Protein AF-A0A6L5QEN6-F1 (afdb_monomer)

Organism: NCBI:txid2666081

Structure (mmCIF, N/CA/C/O backbone):
data_AF-A0A6L5QEN6-F1
#
_entry.id   AF-A0A6L5QEN6-F1
#
loop_
_atom_site.group_PDB
_atom_site.id
_atom_site.type_symbol
_atom_site.label_atom_id
_atom_site.label_alt_id
_atom_site.label_comp_id
_atom_site.label_asym_id
_atom_site.label_entity_id
_atom_site.label_seq_id
_atom_site.pdbx_PDB_ins_code
_atom_site.Cartn_x
_atom_site.Cartn_y
_atom_site.Cartn_z
_atom_site.occupancy
_atom_site.B_iso_or_equiv
_atom_site.auth_seq_id
_atom_site.auth_comp_id
_atom_site.auth_asym_id
_atom_site.auth_atom_id
_atom_site.pdbx_PDB_model_num
ATOM 1 N N . MET A 1 1 ? -12.188 -7.616 9.588 1.00 66.00 1 MET A N 1
ATOM 2 C CA . MET A 1 1 ? -11.902 -6.686 8.473 1.00 66.00 1 MET A CA 1
ATO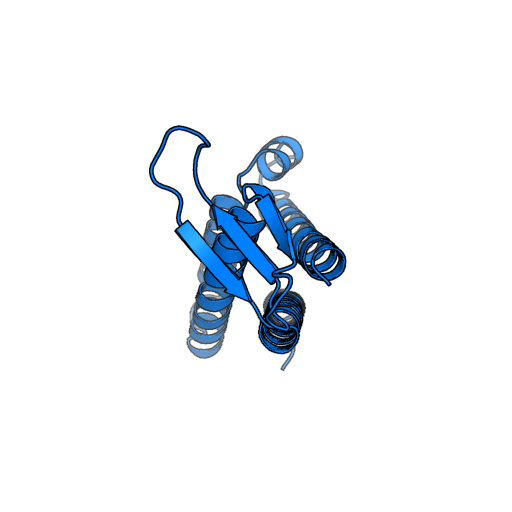M 3 C C . MET A 1 1 ? -10.461 -6.171 8.485 1.00 66.00 1 MET A C 1
ATOM 5 O O . MET A 1 1 ? -9.784 -6.447 7.502 1.00 66.00 1 MET A O 1
ATOM 9 N N . PRO A 1 2 ? -9.912 -5.587 9.574 1.00 73.69 2 PRO A N 1
ATOM 10 C CA . PRO A 1 2 ? -8.516 -5.113 9.586 1.00 73.69 2 PRO A CA 1
ATOM 11 C C . PRO A 1 2 ? -7.479 -6.214 9.318 1.00 73.69 2 PRO A C 1
ATOM 13 O O . PRO A 1 2 ? -6.518 -6.005 8.591 1.00 73.69 2 PRO A O 1
ATOM 16 N N . GLY A 1 3 ? -7.706 -7.428 9.834 1.00 85.62 3 GLY A N 1
ATOM 17 C CA . GLY A 1 3 ? -6.815 -8.565 9.570 1.00 85.62 3 GLY A CA 1
ATOM 18 C C . GLY A 1 3 ? -6.681 -8.907 8.081 1.00 85.62 3 GLY A C 1
ATOM 19 O O . GLY A 1 3 ? -5.578 -9.180 7.621 1.00 85.62 3 GLY A O 1
ATOM 20 N N . LYS A 1 4 ? -7.774 -8.820 7.305 1.00 91.00 4 LYS A N 1
ATOM 21 C CA . LYS A 1 4 ? -7.737 -9.055 5.852 1.00 91.00 4 LYS A CA 1
ATOM 22 C C . LYS A 1 4 ? -6.890 -7.990 5.157 1.00 91.00 4 LYS A C 1
ATOM 24 O O . LYS A 1 4 ? -6.053 -8.343 4.336 1.00 91.00 4 LYS A O 1
ATOM 29 N N . PHE A 1 5 ? -7.049 -6.723 5.543 1.00 92.12 5 PHE A N 1
ATOM 30 C CA . PHE A 1 5 ? -6.219 -5.630 5.037 1.00 92.12 5 PHE A CA 1
ATOM 31 C C . PHE A 1 5 ? -4.720 -5.899 5.259 1.00 92.12 5 PHE A C 1
ATOM 33 O O . PHE A 1 5 ? -3.946 -5.848 4.308 1.00 92.12 5 PHE A O 1
ATOM 40 N N . PHE A 1 6 ? -4.313 -6.271 6.480 1.00 92.81 6 PHE A N 1
ATOM 41 C CA . PHE A 1 6 ? -2.903 -6.554 6.776 1.00 92.81 6 PHE A CA 1
ATOM 42 C C . PHE A 1 6 ? -2.354 -7.761 6.012 1.00 92.81 6 PHE A C 1
ATOM 44 O O . PHE A 1 6 ? -1.224 -7.703 5.540 1.00 92.81 6 PHE A O 1
ATOM 51 N N . VAL A 1 7 ? -3.141 -8.828 5.844 1.00 95.25 7 VAL A N 1
ATOM 52 C CA . VAL A 1 7 ? -2.716 -10.004 5.066 1.00 95.25 7 VAL A CA 1
ATOM 53 C C . VAL A 1 7 ? -2.466 -9.637 3.602 1.00 95.25 7 VAL A C 1
ATOM 55 O O . VAL A 1 7 ? -1.429 -10.007 3.053 1.00 95.25 7 VAL A O 1
ATOM 58 N N . VAL A 1 8 ? -3.375 -8.882 2.975 1.00 96.00 8 VAL A N 1
ATOM 59 C CA . VAL A 1 8 ? -3.195 -8.446 1.579 1.00 96.00 8 VAL A CA 1
ATOM 60 C C . VAL A 1 8 ? -2.013 -7.479 1.467 1.00 96.00 8 VAL A C 1
ATOM 62 O O . VAL A 1 8 ? -1.191 -7.627 0.567 1.00 96.00 8 VAL A O 1
ATOM 65 N N . PHE A 1 9 ? -1.858 -6.553 2.417 1.00 95.81 9 PHE A N 1
ATOM 66 C CA . PHE A 1 9 ? -0.700 -5.660 2.467 1.00 95.81 9 PHE A CA 1
ATOM 67 C C . PHE A 1 9 ? 0.627 -6.431 2.540 1.00 95.81 9 PHE A C 1
ATOM 69 O O . PHE A 1 9 ? 1.559 -6.140 1.793 1.00 95.81 9 PHE A O 1
ATOM 76 N N . SER A 1 10 ? 0.717 -7.449 3.401 1.00 94.94 10 SER A N 1
ATOM 77 C CA . SER A 1 10 ? 1.909 -8.297 3.499 1.00 94.94 10 SER A CA 1
ATOM 78 C C . SER A 1 10 ? 2.196 -9.056 2.203 1.00 94.94 10 SER A C 1
ATOM 80 O O . SER A 1 10 ? 3.362 -9.243 1.862 1.00 94.94 10 SER A O 1
ATOM 82 N N . ALA A 1 11 ? 1.165 -9.453 1.450 1.00 95.62 11 ALA A N 1
ATOM 83 C CA . ALA A 1 11 ? 1.352 -10.060 0.134 1.00 95.62 11 ALA A CA 1
ATOM 84 C C . ALA A 1 11 ? 1.964 -9.072 -0.875 1.00 95.62 11 ALA A C 1
ATOM 86 O O . ALA A 1 11 ? 2.864 -9.456 -1.623 1.00 95.62 11 ALA A O 1
ATOM 87 N N . ILE A 1 12 ? 1.540 -7.802 -0.860 1.00 96.19 12 ILE A N 1
ATOM 88 C CA . ILE A 1 12 ? 2.147 -6.737 -1.678 1.00 96.19 12 ILE A CA 1
ATOM 89 C C . ILE A 1 12 ? 3.621 -6.569 -1.308 1.00 96.19 12 ILE A C 1
ATOM 91 O O . ILE A 1 12 ? 4.484 -6.601 -2.181 1.00 96.19 12 ILE A O 1
ATOM 95 N N . GLU A 1 13 ? 3.920 -6.427 -0.014 1.00 95.25 13 GLU A N 1
ATOM 96 C CA . GLU A 1 13 ? 5.295 -6.247 0.461 1.00 95.25 13 GLU A CA 1
ATOM 97 C C . GLU A 1 13 ? 6.196 -7.423 0.066 1.00 95.25 13 GLU A C 1
ATOM 99 O O . GLU A 1 13 ? 7.316 -7.218 -0.405 1.00 95.25 13 GLU A O 1
ATOM 104 N N . PHE A 1 14 ? 5.692 -8.650 0.201 1.00 93.50 14 PHE A N 1
ATOM 105 C CA . PHE A 1 14 ? 6.406 -9.852 -0.210 1.00 93.50 14 PHE A CA 1
ATOM 106 C C . PHE A 1 14 ? 6.691 -9.866 -1.717 1.00 93.50 14 PHE A C 1
ATOM 108 O O . PHE A 1 14 ? 7.824 -10.112 -2.127 1.00 93.50 14 PHE A O 1
ATOM 115 N N . LYS A 1 15 ? 5.694 -9.554 -2.553 1.00 93.44 15 LYS A N 1
ATOM 116 C CA . LYS A 1 15 ? 5.858 -9.487 -4.014 1.00 93.44 15 LYS A CA 1
ATOM 117 C C . LYS A 1 15 ? 6.841 -8.399 -4.442 1.00 93.44 15 LYS A C 1
ATOM 119 O O . LYS A 1 15 ? 7.624 -8.627 -5.364 1.00 93.44 15 LYS A O 1
ATOM 124 N N . LEU A 1 16 ? 6.830 -7.245 -3.774 1.00 93.25 16 LEU A N 1
ATOM 125 C CA . LEU A 1 16 ? 7.806 -6.180 -4.009 1.00 93.25 16 LEU A CA 1
ATOM 126 C C . LEU A 1 16 ? 9.217 -6.645 -3.669 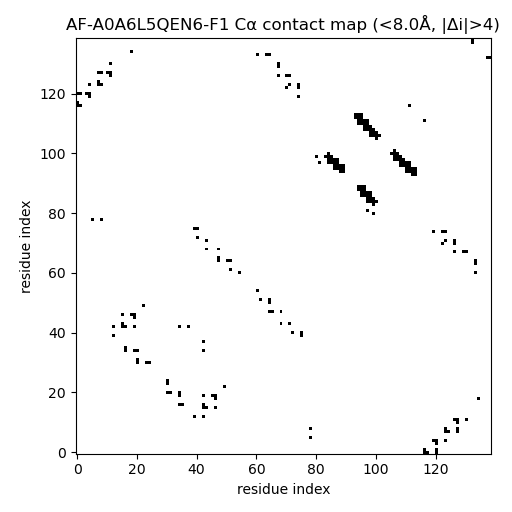1.00 93.25 16 LEU A C 1
ATOM 128 O O . LEU A 1 16 ? 10.121 -6.502 -4.490 1.00 93.25 16 LEU A O 1
ATOM 132 N N . ALA A 1 17 ? 9.395 -7.254 -2.496 1.00 91.75 17 ALA A N 1
ATOM 133 C CA . ALA A 1 17 ? 10.683 -7.791 -2.081 1.00 91.75 17 ALA A CA 1
ATOM 134 C C . ALA A 1 17 ? 11.199 -8.848 -3.068 1.00 91.75 17 ALA A C 1
ATOM 136 O O . ALA A 1 17 ? 12.355 -8.791 -3.478 1.00 91.75 17 ALA A O 1
ATOM 137 N N . LEU A 1 18 ? 10.336 -9.768 -3.506 1.00 89.44 18 LEU A N 1
ATOM 138 C CA . LEU A 1 18 ? 10.694 -10.791 -4.485 1.00 89.44 18 LEU A CA 1
ATOM 139 C C . LEU A 1 18 ? 11.077 -10.181 -5.841 1.00 89.44 18 LEU A C 1
ATOM 141 O O . LEU A 1 18 ? 12.089 -10.561 -6.423 1.00 89.44 18 LEU A O 1
ATOM 145 N N . SER A 1 19 ? 10.298 -9.211 -6.326 1.00 89.12 19 SER A N 1
ATOM 146 C CA . SER A 1 19 ? 10.560 -8.538 -7.604 1.00 89.12 19 SER A CA 1
ATOM 147 C C . SER A 1 19 ? 11.888 -7.785 -7.575 1.00 89.12 19 SER A C 1
ATOM 149 O O . SER A 1 19 ? 12.694 -7.921 -8.488 1.00 89.12 19 SER A O 1
ATOM 151 N N . LEU A 1 20 ? 12.149 -7.042 -6.498 1.00 88.56 20 LEU A N 1
ATOM 152 C CA . LEU A 1 20 ? 13.411 -6.335 -6.307 1.00 88.56 20 LEU A CA 1
ATOM 153 C C . LEU A 1 20 ? 14.585 -7.293 -6.179 1.00 88.56 20 LEU A C 1
ATOM 155 O O . LEU A 1 20 ? 15.601 -7.085 -6.833 1.00 88.56 20 LEU A O 1
ATOM 159 N N . ALA A 1 21 ? 14.449 -8.347 -5.373 1.00 85.75 21 ALA A N 1
ATOM 160 C CA . ALA A 1 21 ? 15.483 -9.361 -5.242 1.00 85.75 21 ALA A CA 1
ATOM 161 C C . ALA A 1 21 ? 15.843 -9.937 -6.615 1.00 85.75 21 ALA A C 1
ATOM 163 O O . ALA A 1 21 ? 17.022 -9.997 -6.931 1.00 85.75 21 ALA A O 1
ATOM 164 N N . ASN A 1 22 ? 14.857 -10.260 -7.458 1.00 82.50 22 ASN A N 1
ATOM 165 C CA . ASN A 1 22 ? 15.098 -10.753 -8.816 1.00 82.50 22 ASN A CA 1
ATOM 166 C C . ASN A 1 22 ? 15.815 -9.724 -9.704 1.00 82.50 22 ASN A C 1
ATOM 168 O O . ASN A 1 22 ? 16.767 -10.087 -10.388 1.00 82.50 22 ASN A O 1
ATOM 172 N N . THR A 1 23 ? 15.425 -8.447 -9.658 1.00 79.12 23 THR A N 1
ATOM 173 C CA . THR A 1 23 ? 16.119 -7.367 -10.388 1.00 79.12 23 THR A CA 1
ATOM 174 C C . THR A 1 23 ? 17.566 -7.188 -9.914 1.00 79.12 23 THR A C 1
ATOM 176 O O . THR A 1 23 ? 18.459 -6.912 -10.710 1.00 79.12 23 THR A O 1
ATOM 179 N N . PHE A 1 24 ? 17.816 -7.352 -8.615 1.00 72.19 24 PHE A N 1
ATOM 180 C CA . PHE A 1 24 ? 19.137 -7.226 -8.002 1.00 72.19 24 PHE A CA 1
ATOM 181 C C . PHE A 1 24 ? 19.975 -8.513 -8.062 1.00 72.19 24 PHE A C 1
ATOM 183 O O . PHE A 1 24 ? 21.182 -8.455 -7.832 1.00 72.19 24 PHE A O 1
ATOM 190 N N . PHE A 1 25 ? 19.382 -9.671 -8.362 1.00 60.72 25 PHE A N 1
ATOM 191 C CA . PHE A 1 25 ? 20.083 -10.960 -8.380 1.00 60.72 25 PHE A CA 1
ATOM 192 C C . PHE A 1 25 ? 21.138 -11.030 -9.493 1.00 60.72 25 PHE A C 1
ATOM 194 O O . PHE A 1 25 ? 22.173 -11.666 -9.297 1.00 60.72 25 PHE A O 1
ATOM 201 N N . ASP A 1 26 ? 20.951 -10.285 -10.588 1.00 56.91 26 ASP A N 1
ATOM 202 C CA . ASP A 1 26 ? 21.980 -10.076 -11.620 1.00 56.91 26 ASP A CA 1
ATOM 203 C C . ASP A 1 26 ? 23.209 -9.292 -11.103 1.00 56.91 26 ASP A C 1
ATOM 205 O O . ASP A 1 26 ? 24.246 -9.255 -11.763 1.00 56.91 26 ASP A O 1
ATOM 209 N N . LEU A 1 27 ? 23.130 -8.682 -9.909 1.00 55.53 27 LEU A N 1
ATOM 210 C CA . LEU A 1 27 ? 24.132 -7.757 -9.367 1.00 55.53 27 LEU A CA 1
ATOM 211 C C . LEU A 1 27 ? 24.874 -8.230 -8.098 1.00 55.53 27 LEU A C 1
ATOM 213 O O . LEU A 1 27 ? 25.707 -7.457 -7.630 1.00 55.53 27 LEU A O 1
ATOM 217 N N . ASN A 1 28 ? 24.631 -9.445 -7.566 1.00 54.34 28 ASN A N 1
ATOM 218 C CA . ASN A 1 28 ? 25.423 -10.234 -6.574 1.00 54.34 28 ASN A CA 1
ATOM 219 C C . ASN A 1 28 ? 24.548 -10.926 -5.497 1.00 54.34 28 ASN A C 1
ATOM 221 O O . ASN A 1 28 ? 23.603 -10.359 -4.954 1.00 54.34 28 ASN A O 1
ATOM 225 N N . ALA A 1 29 ? 24.954 -12.133 -5.084 1.00 55.75 29 ALA A N 1
ATOM 226 C CA . ALA A 1 29 ? 24.201 -13.085 -4.249 1.00 55.75 29 ALA A CA 1
ATOM 227 C C . ALA A 1 29 ? 23.936 -12.709 -2.764 1.00 55.75 29 ALA A C 1
ATOM 229 O O . ALA A 1 29 ? 23.443 -13.546 -2.015 1.00 55.75 29 ALA A O 1
ATOM 230 N N . ASN A 1 30 ? 24.230 -11.483 -2.313 1.00 58.78 30 ASN A N 1
ATOM 231 C CA . ASN A 1 30 ? 24.062 -11.058 -0.906 1.00 58.78 30 ASN A CA 1
ATOM 232 C C . ASN A 1 30 ? 23.002 -9.956 -0.696 1.00 58.78 30 ASN A C 1
ATOM 234 O O . ASN A 1 30 ? 22.917 -9.368 0.383 1.00 58.78 30 ASN A O 1
ATOM 238 N N . LEU A 1 31 ? 22.187 -9.663 -1.714 1.00 65.44 31 LEU A N 1
ATOM 239 C CA . LEU A 1 31 ? 21.209 -8.566 -1.684 1.00 65.44 31 LEU A CA 1
ATOM 240 C C . LEU A 1 31 ? 19.861 -8.936 -1.038 1.00 65.44 31 LEU A C 1
ATOM 242 O O . LEU A 1 31 ? 19.113 -8.033 -0.667 1.00 65.44 31 LEU A O 1
ATOM 246 N N . SER A 1 32 ? 19.563 -10.222 -0.808 1.00 67.50 32 SER A N 1
ATOM 247 C CA . SER A 1 32 ? 18.307 -10.644 -0.157 1.00 67.50 32 SER A CA 1
ATOM 248 C C . SER A 1 32 ? 18.141 -10.028 1.236 1.00 67.50 32 SER A C 1
ATOM 250 O O . SER A 1 32 ? 17.110 -9.427 1.528 1.00 67.50 32 SER A O 1
ATOM 252 N N . GLY A 1 33 ? 19.196 -10.053 2.056 1.00 74.88 33 GLY A N 1
ATOM 253 C CA . GLY A 1 33 ? 19.176 -9.456 3.395 1.00 74.88 33 GLY A CA 1
ATOM 254 C C . GLY A 1 33 ? 19.083 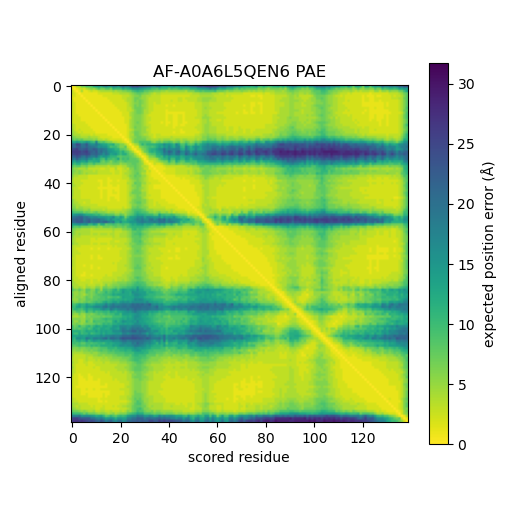-7.924 3.402 1.00 74.88 33 GLY A C 1
ATOM 255 O O . GLY A 1 33 ? 18.706 -7.344 4.422 1.00 74.88 33 GLY A O 1
ATOM 256 N N . VAL A 1 34 ? 19.414 -7.261 2.286 1.00 83.38 34 VAL A N 1
ATOM 257 C CA . VAL A 1 34 ? 19.231 -5.810 2.116 1.00 83.38 34 VAL A CA 1
ATOM 258 C C . VAL A 1 34 ? 17.768 -5.512 1.809 1.00 83.38 34 VAL A C 1
ATOM 260 O O . VAL A 1 34 ? 17.160 -4.685 2.485 1.00 83.38 34 VAL A O 1
ATOM 263 N N . VAL A 1 35 ? 17.178 -6.235 0.851 1.00 86.06 35 VAL A N 1
ATOM 264 C CA . VAL A 1 35 ? 15.770 -6.064 0.465 1.00 86.06 35 VAL A CA 1
ATOM 265 C C . VAL A 1 35 ? 14.826 -6.396 1.624 1.00 86.06 35 VAL A C 1
ATOM 267 O O . VAL A 1 35 ? 13.850 -5.685 1.841 1.00 86.06 35 VAL A O 1
ATOM 270 N N . GLU A 1 36 ? 15.119 -7.423 2.422 1.00 84.25 36 GLU A N 1
ATOM 271 C CA . GLU A 1 36 ? 14.300 -7.785 3.588 1.00 84.25 36 GLU A CA 1
ATOM 272 C C . GLU A 1 36 ? 14.198 -6.652 4.620 1.00 84.25 36 GLU A C 1
ATOM 274 O O . GLU A 1 36 ? 13.117 -6.386 5.148 1.00 84.25 36 GLU A O 1
ATOM 279 N N . LYS A 1 37 ? 15.311 -5.957 4.879 1.00 87.88 37 LYS A N 1
ATOM 280 C CA . LYS A 1 37 ? 15.394 -4.865 5.865 1.00 87.88 37 LYS A CA 1
ATOM 281 C C . LYS A 1 37 ? 14.917 -3.519 5.322 1.00 87.88 37 LYS A C 1
ATOM 283 O O . LYS A 1 37 ? 14.753 -2.580 6.098 1.00 87.88 37 LYS A O 1
ATOM 288 N N . MET A 1 38 ? 14.707 -3.426 4.014 1.00 91.88 38 MET A N 1
ATOM 289 C CA . MET A 1 38 ? 14.265 -2.212 3.345 1.00 91.88 38 MET A CA 1
ATOM 290 C C . MET A 1 38 ? 12.853 -1.824 3.818 1.00 91.88 38 MET A C 1
ATOM 292 O O . MET A 1 38 ? 11.952 -2.670 3.809 1.00 91.88 38 MET A O 1
ATOM 296 N N . PRO A 1 39 ? 12.602 -0.570 4.225 1.00 92.50 39 PRO A N 1
ATOM 297 C CA . PRO A 1 39 ? 11.256 -0.094 4.516 1.00 92.50 39 PRO A CA 1
ATOM 298 C C . PRO A 1 39 ? 10.330 -0.241 3.304 1.00 92.50 39 PRO A C 1
ATOM 300 O O . PRO A 1 39 ? 10.766 -0.122 2.162 1.00 92.50 39 PRO A O 1
ATOM 303 N N . PHE A 1 40 ? 9.029 -0.434 3.541 1.00 93.12 40 PHE A N 1
ATOM 304 C CA . PHE A 1 40 ? 8.047 -0.580 2.458 1.00 93.12 40 PHE A CA 1
ATOM 305 C C . PHE A 1 40 ? 8.102 0.567 1.436 1.00 93.12 40 PHE A C 1
ATOM 307 O O . PHE A 1 40 ? 8.030 0.313 0.240 1.00 93.12 40 PHE A O 1
ATOM 314 N N . GLN A 1 41 ? 8.268 1.813 1.897 1.00 94.19 41 GLN A N 1
ATOM 315 C CA . GLN A 1 41 ? 8.370 2.978 1.010 1.00 94.19 41 GLN A CA 1
ATOM 316 C C . GLN A 1 41 ? 9.553 2.864 0.046 1.00 94.19 41 GLN A C 1
ATOM 318 O O . GLN A 1 41 ? 9.404 3.064 -1.151 1.00 94.19 41 GLN A O 1
ATOM 323 N N . GLU A 1 42 ? 10.717 2.484 0.563 1.00 93.94 42 GLU A N 1
ATOM 324 C CA . GLU A 1 42 ? 11.922 2.341 -0.246 1.00 93.94 42 GLU A CA 1
ATOM 325 C C . GLU A 1 42 ? 11.795 1.152 -1.216 1.00 93.94 42 GLU A C 1
ATOM 327 O O . GLU A 1 42 ? 12.213 1.248 -2.369 1.00 93.94 42 GLU A O 1
ATOM 332 N N . LYS A 1 43 ? 11.125 0.059 -0.808 1.00 94.19 43 LYS A N 1
ATOM 333 C CA . LYS A 1 43 ? 10.774 -1.041 -1.727 1.00 94.19 43 LYS A CA 1
ATOM 334 C C . LYS A 1 43 ? 9.879 -0.545 -2.869 1.00 94.19 43 LYS A C 1
ATOM 336 O O . LYS A 1 43 ? 10.087 -0.906 -4.024 1.00 94.19 43 LYS A O 1
ATOM 341 N N . LEU A 1 44 ? 8.882 0.274 -2.547 1.00 94.44 44 LEU A N 1
ATOM 342 C CA . LEU A 1 44 ? 7.931 0.814 -3.510 1.00 94.44 44 LEU A CA 1
ATOM 343 C C . LEU A 1 44 ? 8.623 1.733 -4.534 1.00 94.44 44 LEU A C 1
ATOM 345 O O . LEU A 1 44 ? 8.452 1.550 -5.739 1.00 94.44 44 LEU A O 1
ATOM 349 N N . GLU A 1 45 ? 9.446 2.672 -4.066 1.00 93.56 45 GLU A N 1
ATOM 350 C CA . GLU A 1 45 ? 10.202 3.605 -4.913 1.00 93.56 45 GLU A CA 1
ATOM 351 C C . GLU A 1 45 ? 11.193 2.876 -5.829 1.00 93.56 45 GLU A C 1
ATOM 353 O O . GLU A 1 45 ? 11.204 3.098 -7.043 1.00 93.56 45 GLU A O 1
ATOM 358 N N . ASN A 1 46 ? 11.982 1.952 -5.270 1.00 91.75 46 ASN A N 1
ATOM 359 C CA . ASN A 1 46 ? 12.949 1.173 -6.042 1.00 91.75 46 ASN A CA 1
ATOM 360 C C . ASN A 1 46 ? 12.268 0.283 -7.084 1.00 91.75 46 ASN A C 1
ATOM 362 O O . ASN A 1 46 ? 12.798 0.107 -8.182 1.00 91.75 46 ASN A O 1
ATOM 366 N N . PHE A 1 47 ? 11.092 -0.269 -6.767 1.00 91.62 47 PHE A N 1
ATOM 367 C CA . PHE A 1 47 ? 10.343 -1.092 -7.710 1.00 91.62 47 PHE A CA 1
ATOM 368 C C . PHE A 1 47 ? 9.910 -0.272 -8.924 1.00 91.62 47 PHE A C 1
ATOM 370 O O . PHE A 1 47 ? 10.192 -0.667 -10.054 1.00 91.62 47 PHE A O 1
ATOM 377 N N . VAL A 1 48 ? 9.289 0.891 -8.708 1.00 90.81 48 VAL A N 1
ATOM 378 C CA . VAL A 1 48 ? 8.868 1.774 -9.806 1.00 90.81 48 VAL A CA 1
ATOM 379 C C . VAL A 1 48 ? 10.072 2.235 -10.617 1.00 90.81 48 VAL A C 1
ATOM 381 O O . VAL A 1 48 ? 10.033 2.184 -11.845 1.00 90.81 48 VAL A O 1
ATOM 384 N N . HIS A 1 49 ? 11.166 2.616 -9.955 1.00 89.31 49 HIS A N 1
ATOM 385 C CA . HIS A 1 49 ? 12.396 2.991 -10.645 1.00 89.31 49 HIS A CA 1
ATOM 386 C C . HIS A 1 49 ? 12.904 1.863 -11.558 1.00 89.31 49 HIS A C 1
ATOM 388 O O . HIS A 1 49 ? 13.206 2.108 -12.726 1.00 89.31 49 HIS A O 1
ATOM 394 N N . ALA A 1 50 ? 12.930 0.621 -11.067 1.00 87.19 50 ALA A N 1
ATOM 395 C CA . ALA A 1 50 ? 13.328 -0.541 -11.856 1.00 87.19 50 ALA A CA 1
ATOM 396 C C . ALA A 1 50 ? 12.406 -0.787 -13.064 1.00 87.19 50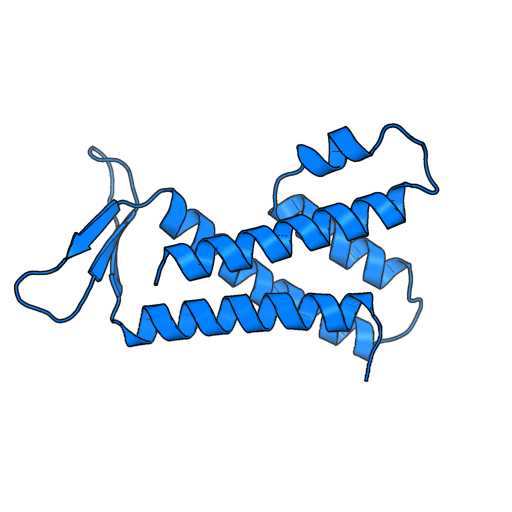 ALA A C 1
ATOM 398 O O . ALA A 1 50 ? 12.905 -1.063 -14.155 1.00 87.19 50 ALA A O 1
ATOM 399 N N . GLN A 1 51 ? 11.085 -0.645 -12.902 1.00 86.50 51 GLN A N 1
ATOM 400 C CA . GLN A 1 51 ? 10.133 -0.803 -14.011 1.00 86.50 51 GLN A CA 1
ATOM 401 C C . GLN A 1 51 ? 10.332 0.269 -15.093 1.00 86.50 51 GLN A C 1
ATOM 403 O O . GLN A 1 51 ? 10.419 -0.049 -16.279 1.00 86.50 51 GLN A O 1
ATOM 408 N N . VAL A 1 52 ? 10.489 1.535 -14.691 1.00 83.69 52 VAL A N 1
ATOM 409 C CA . VAL A 1 52 ? 10.679 2.660 -15.621 1.00 83.69 52 VAL A CA 1
ATOM 410 C C . VAL A 1 52 ? 12.015 2.569 -16.361 1.00 83.69 52 VAL A C 1
ATOM 412 O O . VAL A 1 52 ? 12.077 2.830 -17.562 1.00 83.69 52 VAL A O 1
ATOM 415 N N . MET A 1 53 ? 13.088 2.174 -15.672 1.00 81.69 53 MET A N 1
ATOM 416 C CA . MET A 1 53 ? 14.411 2.039 -16.288 1.00 81.69 53 MET A CA 1
ATOM 417 C C . MET A 1 53 ? 14.521 0.803 -17.187 1.00 81.69 53 MET A C 1
ATOM 419 O O . MET A 1 53 ? 15.199 0.861 -18.211 1.00 81.69 53 MET A O 1
ATOM 423 N N . GLY A 1 54 ? 13.853 -0.301 -16.834 1.00 74.56 54 GLY A N 1
ATOM 424 C CA . GLY A 1 54 ? 13.880 -1.546 -17.605 1.00 74.56 54 GLY A CA 1
ATOM 425 C C . GLY A 1 54 ? 13.054 -1.510 -18.895 1.00 74.56 54 GLY A C 1
ATOM 426 O O . GLY A 1 54 ? 13.340 -2.263 -19.827 1.00 74.56 54 GLY A O 1
ATOM 427 N N . MET A 1 55 ? 12.045 -0.636 -18.982 1.00 65.69 55 MET A N 1
ATOM 428 C CA . MET A 1 55 ? 11.158 -0.508 -20.143 1.00 65.69 55 MET A CA 1
ATOM 429 C C . MET A 1 55 ? 11.368 0.838 -20.839 1.00 65.69 55 MET A C 1
ATOM 431 O O . MET A 1 55 ? 10.542 1.747 -20.771 1.00 65.69 55 MET A O 1
ATOM 435 N N . HIS A 1 56 ? 12.506 0.980 -21.522 1.00 60.72 56 HIS A N 1
ATOM 436 C CA . HIS A 1 56 ? 12.797 2.176 -22.308 1.00 60.72 56 HIS A CA 1
ATOM 437 C C . HIS A 1 56 ? 11.661 2.480 -23.309 1.00 60.72 56 HIS A C 1
ATOM 439 O O . HIS A 1 56 ? 11.496 1.762 -24.293 1.00 60.72 56 HIS A O 1
ATOM 445 N N . LYS A 1 57 ? 10.979 3.619 -23.104 1.00 64.19 57 LYS A N 1
ATOM 446 C CA . LYS A 1 57 ? 10.059 4.296 -24.047 1.00 64.19 57 LYS A CA 1
ATOM 447 C C . LYS A 1 57 ? 8.632 3.736 -24.188 1.00 64.19 57 LYS A C 1
ATOM 449 O O . LYS A 1 57 ? 8.033 3.921 -25.244 1.00 64.19 57 LYS A O 1
ATOM 454 N N . ASP A 1 58 ? 8.060 3.137 -23.145 1.00 82.31 58 ASP A N 1
ATOM 455 C CA . ASP A 1 58 ? 6.610 2.877 -23.086 1.00 82.31 58 ASP A CA 1
ATOM 456 C C . ASP A 1 58 ? 5.917 3.858 -22.122 1.00 82.31 58 ASP A C 1
ATOM 458 O O . ASP A 1 58 ? 5.922 3.683 -20.902 1.00 82.31 58 ASP A O 1
ATOM 462 N N . GLU A 1 59 ? 5.342 4.924 -22.683 1.00 83.56 59 GLU A N 1
ATOM 463 C CA . GLU A 1 59 ? 4.629 5.966 -21.930 1.00 83.56 59 GLU A CA 1
ATOM 464 C C . GLU A 1 59 ? 3.361 5.427 -21.249 1.00 83.56 59 GLU A C 1
ATOM 466 O O . GLU A 1 59 ? 3.024 5.848 -20.142 1.00 83.56 59 GLU A O 1
ATOM 471 N N . VAL A 1 60 ? 2.693 4.441 -21.858 1.00 86.94 60 VAL A N 1
ATOM 472 C CA . VAL A 1 60 ? 1.494 3.813 -21.286 1.00 86.94 60 VAL A CA 1
ATOM 473 C C . VAL A 1 60 ? 1.878 2.980 -20.068 1.00 86.94 60 VAL A C 1
ATOM 475 O O . VAL A 1 60 ? 1.233 3.079 -19.022 1.00 86.94 60 VAL A O 1
ATOM 478 N N . HIS A 1 61 ? 2.952 2.196 -20.165 1.00 85.56 61 HIS A N 1
ATOM 479 C CA . HIS A 1 61 ? 3.482 1.449 -19.026 1.00 85.56 61 HIS A CA 1
ATOM 480 C C . HIS A 1 61 ? 3.955 2.379 -17.901 1.00 85.56 61 HIS A C 1
ATOM 482 O O . HIS A 1 61 ? 3.660 2.126 -16.732 1.00 85.56 61 HIS A O 1
ATOM 488 N N . TYR A 1 62 ? 4.632 3.480 -18.243 1.00 86.50 62 TYR A N 1
ATOM 489 C CA . TYR A 1 62 ? 5.039 4.493 -17.269 1.00 86.50 62 TYR A CA 1
ATOM 490 C C . TYR A 1 62 ? 3.838 5.052 -16.497 1.00 86.50 62 TYR A C 1
ATOM 492 O O . TYR A 1 62 ? 3.844 5.040 -15.264 1.00 86.50 62 TYR A O 1
ATOM 500 N N . GLN A 1 63 ? 2.791 5.484 -17.207 1.00 88.56 63 GLN A N 1
ATOM 501 C CA . GLN A 1 63 ? 1.601 6.044 -16.571 1.00 88.56 63 GLN A CA 1
ATOM 502 C C . GLN A 1 63 ? 0.921 5.020 -15.655 1.00 88.56 63 GLN A C 1
ATOM 504 O O . GLN A 1 63 ? 0.573 5.341 -14.522 1.00 88.56 63 GLN A O 1
ATOM 509 N N . ARG A 1 64 ? 0.809 3.761 -16.097 1.00 89.62 64 ARG A N 1
ATOM 510 C CA . ARG A 1 64 ? 0.255 2.670 -15.2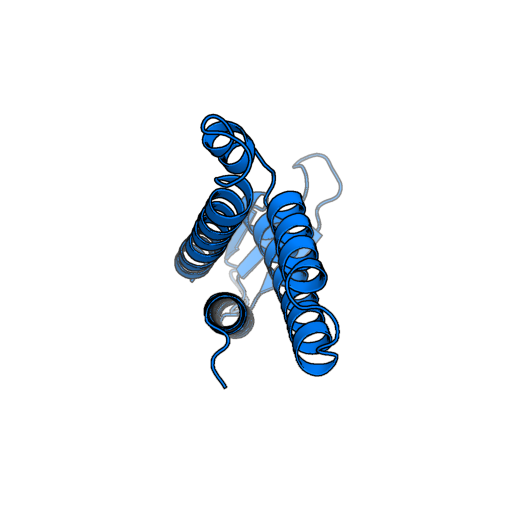79 1.00 89.62 64 ARG A CA 1
ATOM 511 C C . ARG A 1 64 ? 1.054 2.444 -13.996 1.00 89.62 64 ARG A C 1
ATOM 513 O O . ARG A 1 64 ? 0.460 2.272 -12.933 1.00 89.62 64 ARG A O 1
ATOM 520 N N . CYS A 1 65 ? 2.385 2.459 -14.080 1.00 90.81 65 CYS A N 1
ATOM 521 C CA . CYS A 1 65 ? 3.256 2.347 -12.912 1.00 90.81 65 CYS A CA 1
ATOM 522 C C . CYS A 1 65 ? 3.067 3.521 -11.945 1.00 90.81 65 CYS A C 1
ATOM 524 O O . CYS A 1 65 ? 3.007 3.304 -10.734 1.00 90.81 65 CYS A O 1
ATOM 526 N N . PHE A 1 66 ? 2.943 4.744 -12.463 1.00 91.00 66 PHE A N 1
ATOM 527 C CA . PHE A 1 66 ? 2.722 5.936 -11.647 1.00 91.00 66 PHE A CA 1
ATOM 528 C C . PHE A 1 66 ? 1.357 5.916 -10.944 1.00 91.00 66 PHE A C 1
ATOM 530 O O . PHE A 1 66 ? 1.289 6.106 -9.730 1.00 91.00 66 PHE A O 1
ATOM 537 N N . ASP A 1 67 ? 0.281 5.603 -11.668 1.00 92.81 67 ASP A N 1
ATOM 538 C CA . ASP A 1 67 ? -1.070 5.516 -11.100 1.00 92.81 67 ASP A CA 1
ATOM 539 C C . ASP A 1 67 ? -1.149 4.436 -10.013 1.00 92.81 67 ASP A C 1
ATOM 541 O O . ASP A 1 67 ? -1.742 4.634 -8.948 1.00 92.81 67 ASP A O 1
ATOM 545 N N . TRP A 1 68 ? -0.514 3.288 -10.260 1.00 95.62 68 TRP A N 1
ATOM 546 C CA . TRP A 1 68 ? -0.407 2.224 -9.269 1.00 95.62 68 TRP A CA 1
ATOM 547 C C . TRP A 1 68 ? 0.403 2.659 -8.043 1.00 95.62 68 TRP A C 1
ATOM 549 O O . TRP A 1 68 ? -0.033 2.412 -6.919 1.00 95.62 68 TRP A O 1
ATOM 559 N N . TYR A 1 69 ? 1.534 3.347 -8.238 1.00 95.31 69 TYR A N 1
ATOM 560 C CA . TYR A 1 69 ? 2.357 3.876 -7.149 1.00 95.31 69 TYR A CA 1
ATOM 561 C C . TYR A 1 69 ? 1.552 4.807 -6.241 1.00 95.31 69 TYR A C 1
ATOM 563 O O . TYR A 1 69 ? 1.560 4.628 -5.024 1.00 95.31 69 TYR A O 1
ATOM 571 N N . SER A 1 70 ? 0.806 5.755 -6.817 1.00 94.56 70 SER A N 1
ATOM 572 C CA . SER A 1 70 ? -0.022 6.680 -6.039 1.00 94.56 70 SER A CA 1
ATOM 573 C C . SER A 1 70 ? -1.058 5.943 -5.187 1.00 94.56 70 SER A C 1
ATOM 575 O O . SER A 1 70 ? -1.242 6.276 -4.018 1.00 94.56 70 SER A O 1
ATOM 577 N N . LYS A 1 71 ? -1.699 4.898 -5.728 1.00 95.75 71 LYS A N 1
ATOM 578 C CA . LYS A 1 71 ? -2.630 4.059 -4.955 1.00 95.75 71 LYS A CA 1
ATOM 579 C C . LYS A 1 71 ? -1.915 3.269 -3.853 1.00 95.75 71 LYS A C 1
ATOM 581 O O . LYS A 1 71 ? -2.408 3.201 -2.728 1.00 95.75 71 LYS A O 1
ATOM 586 N N . ALA A 1 72 ? -0.753 2.688 -4.150 1.00 96.38 72 ALA A N 1
ATOM 587 C CA . ALA A 1 72 ? 0.034 1.931 -3.181 1.00 96.38 72 ALA A CA 1
ATOM 588 C C . ALA A 1 72 ? 0.521 2.809 -2.014 1.00 96.38 72 ALA A C 1
ATOM 590 O O . ALA A 1 72 ? 0.532 2.356 -0.867 1.00 96.38 72 ALA A O 1
ATOM 591 N N . ASP A 1 73 ? 0.861 4.071 -2.284 1.00 95.06 73 ASP A N 1
ATOM 592 C CA . ASP A 1 73 ? 1.285 5.028 -1.264 1.00 95.06 73 ASP A CA 1
ATOM 593 C C . ASP A 1 73 ? 0.144 5.384 -0.294 1.00 95.06 73 ASP A C 1
ATOM 595 O O . ASP A 1 73 ? 0.322 5.330 0.924 1.00 95.06 73 ASP A O 1
ATOM 599 N N . VAL A 1 74 ? -1.074 5.602 -0.805 1.00 94.06 74 VAL A N 1
ATOM 600 C CA . VAL A 1 74 ? -2.275 5.786 0.037 1.00 94.06 74 VAL A CA 1
ATOM 601 C C . VAL A 1 74 ? -2.496 4.580 0.958 1.00 94.06 74 VAL A C 1
ATOM 603 O O . VAL A 1 74 ? -2.757 4.731 2.156 1.00 94.06 74 VAL A O 1
ATOM 606 N N . ILE A 1 75 ? -2.338 3.363 0.431 1.00 95.50 75 ILE A N 1
ATOM 607 C CA . ILE A 1 75 ? -2.462 2.129 1.214 1.00 95.50 75 ILE A CA 1
ATOM 608 C C . ILE A 1 75 ? -1.354 2.003 2.270 1.00 95.50 75 ILE A C 1
ATOM 610 O O . ILE A 1 75 ? -1.625 1.561 3.391 1.00 95.5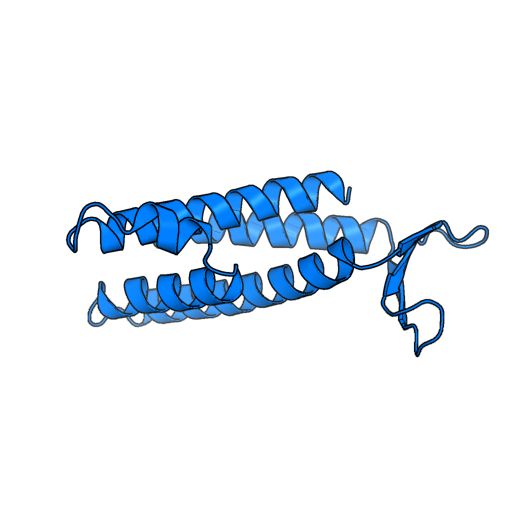0 75 ILE A O 1
ATOM 614 N N . ARG A 1 76 ? -0.119 2.422 1.969 1.00 94.69 76 ARG A N 1
ATOM 615 C CA . ARG A 1 76 ? 0.984 2.483 2.943 1.00 94.69 76 ARG A CA 1
ATOM 616 C C . ARG A 1 76 ? 0.652 3.427 4.095 1.00 94.69 76 ARG A C 1
ATOM 618 O O . ARG A 1 76 ? 0.856 3.065 5.257 1.00 94.69 76 ARG A O 1
ATOM 625 N N . GLU A 1 77 ? 0.132 4.616 3.805 1.00 91.38 77 GLU A N 1
ATOM 626 C CA . GLU A 1 77 ? -0.272 5.571 4.841 1.00 91.38 77 GLU A CA 1
ATOM 627 C C . GLU A 1 77 ? -1.398 5.024 5.715 1.00 91.38 77 GLU A C 1
ATOM 629 O O . GLU A 1 77 ? -1.315 5.088 6.947 1.00 91.38 77 GLU A O 1
ATOM 634 N N . ALA A 1 78 ? -2.412 4.422 5.089 1.00 90.12 78 ALA A N 1
ATOM 635 C CA . ALA A 1 78 ? -3.488 3.740 5.790 1.00 90.12 78 ALA A CA 1
ATOM 636 C C . ALA A 1 78 ? -2.927 2.642 6.705 1.00 90.12 78 ALA A C 1
ATOM 638 O O . ALA A 1 78 ? -3.203 2.637 7.904 1.00 90.12 78 ALA A O 1
ATOM 639 N N . ARG A 1 79 ? -2.054 1.767 6.194 1.00 91.44 79 ARG A N 1
ATOM 640 C CA . ARG A 1 79 ? -1.411 0.713 6.988 1.00 91.44 79 ARG A CA 1
ATOM 641 C C . ARG A 1 79 ? -0.656 1.275 8.179 1.00 91.44 79 ARG A C 1
ATOM 643 O O . ARG A 1 79 ? -0.792 0.742 9.277 1.00 91.44 79 ARG A O 1
ATOM 650 N N . ASN A 1 80 ? 0.135 2.325 7.989 1.00 88.31 80 ASN A N 1
ATOM 651 C CA . ASN A 1 80 ? 0.895 2.935 9.078 1.00 88.31 80 ASN A CA 1
ATOM 652 C C . ASN A 1 80 ? -0.030 3.514 10.146 1.00 88.31 80 ASN A C 1
ATOM 654 O O . ASN A 1 80 ? 0.200 3.310 11.336 1.00 88.31 80 ASN A O 1
ATOM 658 N N . ARG A 1 81 ? -1.121 4.160 9.727 1.00 84.31 81 ARG A N 1
ATOM 659 C CA . ARG A 1 81 ? -2.164 4.626 10.638 1.00 84.31 81 ARG A CA 1
ATOM 660 C C . ARG A 1 81 ? -2.736 3.454 11.443 1.00 84.31 81 ARG A C 1
ATOM 662 O O . ARG A 1 81 ? -2.698 3.511 12.667 1.00 84.31 81 ARG A O 1
ATOM 669 N N . PHE A 1 82 ? -3.160 2.381 10.778 1.00 85.12 82 PHE A N 1
ATOM 670 C CA . PHE A 1 82 ? -3.796 1.222 11.412 1.00 85.12 82 PHE A CA 1
ATOM 671 C C . PHE A 1 82 ? -2.873 0.372 12.287 1.00 85.12 82 PHE A C 1
ATOM 673 O O . PHE A 1 82 ? -3.333 -0.208 13.269 1.00 85.12 82 PHE A O 1
ATOM 680 N N . ALA A 1 83 ? -1.588 0.279 11.944 1.00 84.56 83 ALA A N 1
ATOM 681 C CA . ALA A 1 83 ? -0.603 -0.484 12.709 1.00 84.56 83 ALA A CA 1
ATOM 682 C C . ALA A 1 83 ? -0.230 0.200 14.032 1.00 84.56 83 ALA A C 1
ATOM 684 O O . ALA A 1 83 ? 0.131 -0.475 14.994 1.00 84.56 83 ALA A O 1
ATOM 685 N N . HIS A 1 84 ? -0.298 1.533 14.074 1.00 81.06 84 HIS A N 1
ATOM 686 C CA . HIS A 1 84 ? 0.120 2.334 15.226 1.00 81.06 84 HIS A CA 1
ATOM 687 C C . HIS A 1 84 ? -1.046 2.959 15.998 1.00 81.06 84 HIS A C 1
ATOM 689 O O . HIS A 1 84 ? -0.828 3.571 17.045 1.00 81.06 84 HIS A O 1
ATOM 695 N N . GLY A 1 85 ? -2.274 2.830 15.499 1.00 79.25 85 GLY A N 1
ATOM 696 C CA . GLY A 1 85 ? -3.459 3.330 16.173 1.00 79.25 85 GLY A CA 1
ATOM 697 C C . GLY A 1 85 ? -4.124 2.316 17.096 1.00 79.25 85 GLY A C 1
ATOM 698 O O . GLY A 1 85 ? -3.871 1.112 17.068 1.00 79.25 85 GLY A O 1
ATOM 699 N N . ARG A 1 86 ? -5.001 2.844 17.945 1.00 83.44 86 ARG A N 1
ATOM 700 C CA . ARG A 1 86 ? -5.873 2.073 18.832 1.00 83.44 86 ARG A CA 1
ATOM 701 C C . ARG A 1 86 ? -7.278 2.056 18.258 1.00 83.44 86 ARG A C 1
ATOM 703 O O . ARG A 1 86 ? -7.707 3.020 17.630 1.00 83.44 86 ARG A O 1
ATOM 710 N N . TRP A 1 87 ? -7.996 0.976 18.519 1.00 84.62 87 TRP A N 1
ATOM 711 C CA . TRP A 1 87 ? -9.332 0.751 17.987 1.00 84.62 87 TRP A CA 1
ATOM 712 C C . TRP A 1 87 ? -10.344 0.724 19.126 1.00 84.62 87 TRP A C 1
ATOM 714 O O . TRP A 1 87 ? -10.102 0.084 20.149 1.00 84.62 87 TRP A O 1
ATOM 724 N N . ALA A 1 88 ? -11.474 1.402 18.947 1.00 82.44 88 ALA A N 1
ATOM 725 C CA . ALA A 1 88 ? -12.592 1.367 19.879 1.00 82.44 88 ALA A CA 1
ATOM 726 C C . ALA A 1 88 ? -13.918 1.286 19.117 1.00 82.44 88 ALA A C 1
ATOM 728 O O . ALA A 1 88 ? -14.073 1.895 18.062 1.00 82.44 88 ALA A O 1
ATOM 729 N N . PHE A 1 89 ? -14.883 0.551 19.661 1.00 83.19 89 PHE A N 1
ATOM 730 C CA . PHE A 1 89 ? -16.257 0.574 19.164 1.00 83.19 89 PHE A CA 1
ATOM 731 C C . PHE A 1 89 ? -16.990 1.749 19.805 1.00 83.19 89 PHE A C 1
ATOM 733 O O . PHE A 1 89 ? -16.951 1.904 21.028 1.00 83.19 89 PHE A O 1
ATOM 740 N N . LEU A 1 90 ? -17.648 2.580 18.997 1.00 80.50 90 LEU A N 1
ATOM 741 C CA . LEU A 1 90 ? -18.491 3.646 19.524 1.00 80.50 90 LEU A CA 1
ATOM 742 C C . LEU A 1 90 ? -19.841 3.047 19.937 1.00 80.50 90 LEU A C 1
ATOM 744 O O . LEU A 1 90 ? -20.504 2.379 19.155 1.00 80.50 90 LEU A O 1
ATOM 748 N N . LEU A 1 91 ? -20.250 3.257 21.191 1.00 74.00 91 LEU A N 1
ATOM 749 C CA . LEU A 1 91 ? -21.444 2.617 21.771 1.00 74.00 91 LEU A CA 1
ATOM 750 C C . LEU A 1 91 ? -22.773 3.131 21.190 1.00 74.00 91 LEU A C 1
ATOM 752 O O . LEU A 1 91 ? -23.811 2.505 21.391 1.00 74.00 91 LEU A O 1
ATOM 756 N N . HIS A 1 92 ? -22.752 4.275 20.506 1.00 82.25 92 HIS A N 1
ATOM 757 C CA . HIS A 1 92 ? -23.952 4.982 20.047 1.00 82.25 92 HIS A CA 1
ATOM 758 C C . HIS A 1 92 ? -23.992 5.201 18.532 1.00 82.25 92 HIS A C 1
ATOM 760 O O . HIS A 1 92 ? -24.946 5.784 18.027 1.00 82.25 92 HIS A O 1
ATOM 766 N N . GLU A 1 93 ? -22.983 4.719 17.808 1.00 79.75 93 GLU A N 1
ATOM 767 C CA . GLU A 1 93 ? -22.872 4.875 16.363 1.00 79.75 93 GLU A CA 1
ATOM 768 C C . GLU A 1 93 ? -22.353 3.573 15.742 1.00 79.75 93 GLU A C 1
ATOM 770 O O . GLU A 1 93 ? -21.520 2.909 16.361 1.00 79.75 93 GLU A O 1
ATOM 775 N N . PRO A 1 94 ? -22.771 3.204 14.518 1.00 82.38 94 PRO A N 1
ATOM 776 C CA . PRO A 1 94 ? -22.260 2.027 13.812 1.00 82.38 94 PRO A CA 1
ATOM 777 C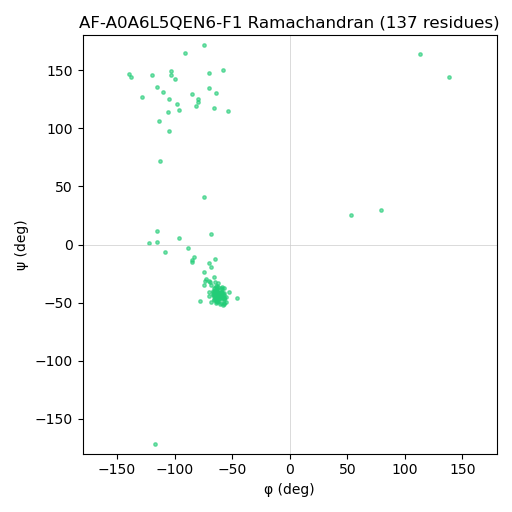 C . PRO A 1 94 ? -20.841 2.259 13.250 1.00 82.38 94 PRO A C 1
ATOM 779 O O . PRO A 1 94 ? -20.527 1.852 12.136 1.00 82.38 94 PRO A O 1
ATOM 782 N N . HIS A 1 95 ? -19.978 2.922 14.022 1.00 86.88 95 HIS A N 1
ATOM 783 C CA . HIS A 1 95 ? -18.622 3.295 13.643 1.00 86.88 95 HIS A CA 1
ATOM 784 C C . HIS A 1 95 ? -17.593 2.665 14.583 1.00 86.88 95 HIS A C 1
ATOM 786 O O . HIS A 1 95 ? -17.777 2.541 15.799 1.00 86.88 95 HIS A O 1
ATOM 792 N N . ILE A 1 96 ? -16.447 2.329 14.005 1.00 86.00 96 ILE A N 1
ATOM 793 C CA . ILE A 1 96 ? -15.230 1.988 14.722 1.00 86.00 96 ILE A CA 1
ATOM 794 C C . ILE A 1 96 ? -14.359 3.244 14.762 1.00 86.00 96 ILE A C 1
ATOM 796 O O . ILE A 1 96 ? -13.977 3.789 13.731 1.00 86.00 96 ILE A O 1
ATOM 800 N N . ALA A 1 97 ? -14.022 3.706 15.960 1.00 85.50 97 ALA A N 1
ATOM 801 C CA . ALA A 1 97 ? -13.084 4.796 16.149 1.00 85.50 97 ALA A CA 1
ATOM 802 C C . ALA A 1 97 ? -11.649 4.273 16.056 1.00 85.50 97 ALA A C 1
ATOM 804 O O . ALA A 1 97 ? -11.206 3.455 16.868 1.00 85.50 97 ALA A O 1
ATOM 805 N N . HIS A 1 98 ? -10.910 4.794 15.085 1.00 84.12 98 HIS A N 1
ATOM 806 C CA . HIS A 1 98 ? -9.473 4.636 14.992 1.00 84.12 98 HIS A CA 1
ATOM 807 C C . HIS A 1 98 ? -8.778 5.855 15.604 1.00 84.12 98 HIS A C 1
ATOM 809 O O . HIS A 1 98 ? -8.880 6.969 15.091 1.00 84.12 98 HIS A O 1
ATOM 815 N N . VAL A 1 99 ? -8.035 5.649 16.688 1.00 82.81 99 VAL A N 1
ATOM 816 C CA . VAL A 1 99 ? -7.328 6.711 17.410 1.00 82.81 99 VAL A CA 1
ATOM 817 C C . VAL A 1 99 ? -5.835 6.626 17.123 1.00 82.81 99 VAL A C 1
ATOM 819 O O . VAL A 1 99 ? -5.177 5.672 17.539 1.00 82.81 99 VAL A O 1
ATOM 822 N N . ALA A 1 100 ? -5.287 7.635 16.448 1.00 80.25 100 ALA A N 1
ATOM 823 C CA . ALA A 1 100 ? -3.852 7.777 16.216 1.00 80.25 100 ALA A CA 1
ATOM 824 C C . ALA A 1 100 ? -3.245 8.833 17.155 1.00 80.25 100 ALA A C 1
ATOM 826 O O . ALA A 1 100 ? -3.881 9.840 17.464 1.00 80.25 100 ALA A O 1
ATOM 827 N N . GLY A 1 101 ? -2.000 8.618 17.586 1.00 73.25 101 GLY A N 1
ATOM 828 C CA . GLY A 1 101 ? -1.251 9.541 18.449 1.00 73.25 101 GLY A CA 1
ATOM 829 C C . GLY A 1 101 ? -0.974 8.997 19.854 1.00 73.25 101 GLY A C 1
ATOM 830 O O . GLY A 1 101 ? -1.575 8.018 20.301 1.00 73.25 101 GLY A O 1
ATOM 831 N N . TYR A 1 102 ? -0.028 9.631 20.552 1.00 72.06 102 TYR A N 1
ATOM 832 C CA . TYR A 1 102 ? 0.394 9.223 21.894 1.00 72.06 102 TYR A CA 1
ATOM 833 C C . TYR A 1 102 ? -0.691 9.504 22.949 1.00 72.06 102 TYR A C 1
ATOM 835 O O . TYR A 1 102 ? -1.414 10.494 22.815 1.00 72.06 102 TYR A O 1
ATOM 843 N N . PRO A 1 103 ? -0.799 8.676 24.014 1.00 70.38 103 PRO A N 1
ATOM 844 C CA . PRO A 1 103 ? -1.708 8.912 25.139 1.00 70.38 103 PRO A CA 1
ATOM 845 C C . PRO A 1 103 ? -1.667 10.358 25.653 1.00 70.38 103 PRO A C 1
ATOM 847 O O . PRO A 1 103 ? -2.715 10.985 25.765 1.00 70.38 103 PRO A O 1
ATOM 850 N N . ASP A 1 104 ? -0.459 10.890 25.836 1.00 78.88 104 ASP A N 1
ATOM 851 C CA . ASP A 1 104 ? -0.212 12.187 26.479 1.00 78.88 104 ASP A CA 1
ATOM 852 C C . ASP A 1 104 ? -0.050 13.343 25.473 1.00 78.88 104 ASP A C 1
ATOM 854 O O . ASP A 1 104 ? 0.309 14.460 25.841 1.00 78.88 104 ASP A O 1
ATOM 858 N N . GLY A 1 105 ? -0.270 13.074 24.181 1.00 76.25 105 GLY A N 1
ATOM 859 C CA . GLY A 1 105 ? -0.091 14.031 23.091 1.00 76.25 105 GLY A CA 1
ATOM 860 C C . GLY A 1 105 ? -1.385 14.346 22.344 1.00 76.25 105 GLY A C 1
ATOM 861 O O . GLY A 1 105 ? -2.480 13.929 22.718 1.00 76.25 105 GLY A O 1
ATOM 862 N N . LYS A 1 106 ? -1.259 15.077 21.229 1.00 78.38 106 LYS A N 1
ATOM 863 C CA . LYS A 1 106 ? -2.389 15.320 20.326 1.00 78.38 106 LYS A CA 1
ATOM 864 C C . LYS A 1 106 ? -2.818 13.995 19.692 1.00 78.38 106 LYS A C 1
ATOM 866 O O . LYS A 1 106 ? -2.046 13.385 18.953 1.00 78.38 106 LYS A O 1
ATOM 871 N N . GLN A 1 107 ? -4.047 13.580 19.972 1.00 81.88 107 GLN A N 1
ATOM 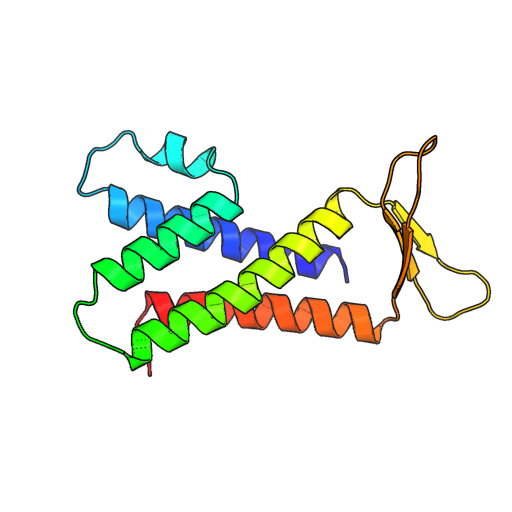872 C CA . GLN A 1 107 ? -4.669 12.416 19.351 1.00 81.88 107 GLN A CA 1
ATOM 873 C C . GLN A 1 107 ? -5.603 12.866 18.229 1.00 81.88 107 GLN A C 1
ATOM 875 O O . GLN A 1 107 ? -6.280 13.889 18.348 1.00 81.88 107 GLN A O 1
ATOM 880 N N . SER A 1 108 ? -5.640 12.106 17.139 1.00 83.12 108 SER A N 1
ATOM 881 C CA . SER A 1 108 ? -6.666 12.229 16.109 1.00 83.12 108 SER A CA 1
ATOM 882 C C . SER A 1 108 ? -7.569 11.006 16.156 1.00 83.12 108 SER A C 1
ATOM 884 O O . SER A 1 108 ? -7.101 9.868 16.207 1.00 83.12 108 SER A O 1
ATOM 886 N N . VAL A 1 109 ? -8.875 11.255 16.162 1.00 86.19 109 VAL A N 1
ATOM 887 C CA . VAL A 1 109 ? -9.896 10.213 16.089 1.00 86.19 109 VAL A CA 1
ATOM 888 C C . VAL A 1 109 ? -10.464 10.231 14.682 1.00 86.19 109 VAL A C 1
ATOM 890 O O . VAL A 1 109 ? -10.909 11.272 14.205 1.00 86.19 109 VAL A O 1
ATOM 893 N N . LEU A 1 110 ? -10.427 9.079 14.027 1.00 86.06 110 LEU A N 1
ATOM 894 C CA . LEU A 1 110 ? -11.051 8.848 12.738 1.00 86.06 110 LEU A CA 1
ATOM 895 C C . LEU A 1 110 ? -12.184 7.835 12.934 1.00 86.06 110 LEU A C 1
ATOM 897 O O . LEU A 1 110 ? -11.889 6.662 13.177 1.00 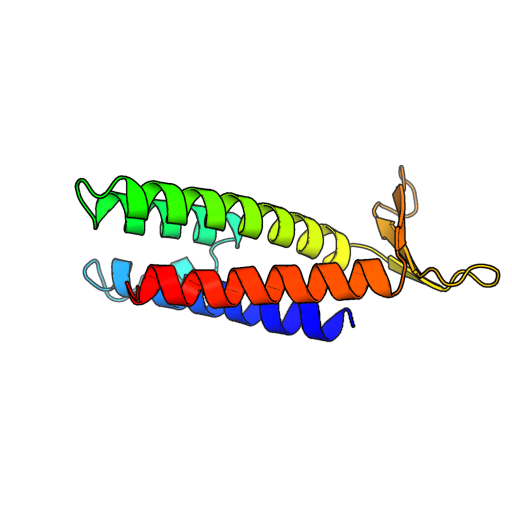86.06 110 LEU A O 1
ATOM 901 N N . PRO A 1 111 ? -13.455 8.260 12.888 1.00 88.69 111 PRO A N 1
ATOM 902 C CA . PRO A 1 111 ? -14.568 7.325 12.829 1.00 88.69 111 PRO A CA 1
ATOM 903 C C . PRO A 1 111 ? -14.574 6.637 11.459 1.00 88.69 111 PRO A C 1
ATOM 905 O O . PRO A 1 111 ? -14.389 7.295 10.438 1.00 88.69 111 PRO A O 1
ATOM 908 N N . LEU A 1 112 ? -14.746 5.317 11.454 1.00 89.00 112 LEU A N 1
ATOM 909 C CA . LEU A 1 112 ? -14.805 4.488 10.252 1.00 89.00 112 LEU A CA 1
ATOM 910 C C . LEU A 1 112 ? -16.052 3.617 10.302 1.00 89.00 112 LEU A C 1
ATOM 912 O O . LEU A 1 112 ? -16.279 2.901 11.280 1.00 89.00 112 LEU A O 1
ATOM 916 N N . SER A 1 113 ? -16.851 3.679 9.251 1.00 91.00 113 SER A N 1
ATOM 917 C CA . SER A 1 113 ? -17.982 2.782 9.036 1.00 91.00 113 SER A CA 1
ATOM 918 C C . SER A 1 113 ? -17.497 1.396 8.600 1.00 91.00 113 SER A C 1
ATOM 920 O O . SER A 1 113 ? -16.305 1.167 8.359 1.00 91.00 113 SER A O 1
ATOM 922 N N . ILE A 1 114 ? -18.416 0.432 8.529 1.00 88.31 114 ILE A N 1
ATOM 923 C CA . ILE A 1 114 ? -18.097 -0.883 7.959 1.00 88.31 114 ILE A CA 1
ATOM 924 C C . ILE A 1 114 ? -17.774 -0.737 6.469 1.00 88.31 114 ILE A C 1
ATOM 926 O O . ILE A 1 114 ? -16.862 -1.399 5.979 1.00 88.31 114 ILE A O 1
ATOM 930 N N . GLU A 1 115 ? -18.486 0.154 5.788 1.00 92.00 115 GLU A N 1
ATOM 931 C CA . GLU A 1 115 ? -18.294 0.514 4.391 1.00 92.00 115 GLU A CA 1
ATOM 932 C C . GLU A 1 115 ? -16.882 1.073 4.171 1.00 92.00 115 GLU A C 1
ATOM 934 O O . GLU A 1 115 ? -16.141 0.507 3.375 1.00 92.00 115 GLU A O 1
ATOM 939 N N . ASP A 1 116 ? -16.431 2.040 4.982 1.00 91.31 116 ASP A N 1
ATOM 940 C CA . ASP A 1 116 ? -15.068 2.597 4.884 1.00 91.31 116 ASP A CA 1
ATOM 941 C C . ASP A 1 116 ? -13.981 1.514 5.032 1.00 91.31 116 ASP A C 1
ATOM 943 O O . ASP A 1 116 ? -12.926 1.549 4.391 1.00 91.31 116 ASP A O 1
ATOM 947 N N . LEU A 1 117 ? -14.215 0.532 5.910 1.00 89.62 117 LEU A N 1
ATOM 948 C CA . LEU A 1 117 ? -13.299 -0.593 6.102 1.00 89.62 117 LEU A CA 1
ATOM 949 C C . LEU A 1 117 ? -13.351 -1.596 4.946 1.00 89.62 117 LEU A C 1
ATOM 951 O O . LEU A 1 117 ? -12.334 -2.237 4.669 1.00 89.62 117 LEU A O 1
ATOM 955 N N . SER A 1 118 ? -14.509 -1.759 4.306 1.00 92.56 118 SER A N 1
ATOM 956 C CA . SER A 1 118 ? -14.663 -2.581 3.105 1.00 92.56 118 SER A CA 1
ATOM 957 C C . SER A 1 118 ? -13.938 -1.940 1.929 1.00 92.56 118 SER A C 1
ATOM 959 O O . SER A 1 118 ? -13.088 -2.596 1.328 1.00 92.56 118 SER A O 1
ATOM 961 N N . ASP A 1 119 ? -14.165 -0.648 1.697 1.00 93.69 119 ASP A N 1
ATOM 962 C CA . ASP A 1 119 ? -13.538 0.137 0.632 1.00 93.69 119 ASP A CA 1
ATOM 963 C C . ASP A 1 119 ? -12.012 0.090 0.742 1.00 93.69 119 ASP A C 1
ATOM 965 O O . ASP A 1 119 ? -11.299 -0.112 -0.239 1.00 93.69 119 ASP A O 1
ATOM 969 N N . LEU A 1 120 ? -11.480 0.188 1.963 1.00 92.69 120 LEU A N 1
ATOM 970 C CA . LEU A 1 120 ? -10.045 0.061 2.188 1.00 92.69 120 LEU A CA 1
ATOM 971 C C . LEU A 1 120 ? -9.515 -1.344 1.860 1.00 92.69 120 LEU A C 1
ATOM 973 O O . LEU A 1 120 ? -8.409 -1.490 1.330 1.00 92.69 120 LEU A O 1
ATOM 977 N N . VAL A 1 121 ? -10.267 -2.389 2.216 1.00 94.94 121 VAL A N 1
ATOM 978 C CA . VAL A 1 121 ? -9.906 -3.775 1.892 1.00 94.94 121 VAL A CA 1
ATOM 979 C C . VAL A 1 121 ? -9.929 -3.996 0.379 1.00 94.94 121 VAL A C 1
ATOM 981 O O . VAL A 1 121 ? -9.045 -4.673 -0.142 1.00 94.94 121 VAL A O 1
ATOM 984 N N . GLU A 1 122 ? -10.904 -3.433 -0.323 1.00 96.38 122 GLU A N 1
ATOM 985 C CA . GLU A 1 122 ? -10.989 -3.485 -1.782 1.00 96.38 122 GLU A CA 1
ATOM 986 C C . GLU A 1 122 ? -9.821 -2.736 -2.422 1.00 96.38 122 GLU A C 1
ATOM 988 O O . GLU A 1 122 ? -9.105 -3.309 -3.241 1.00 96.38 122 GLU A O 1
ATOM 993 N N . ALA A 1 123 ? -9.513 -1.529 -1.949 1.00 95.88 123 ALA A N 1
ATOM 994 C CA . ALA A 1 123 ? -8.397 -0.739 -2.452 1.00 95.88 123 ALA A CA 1
ATOM 995 C C . ALA A 1 123 ? -7.039 -1.455 -2.297 1.00 95.88 123 ALA A C 1
ATOM 997 O O . ALA A 1 123 ? -6.221 -1.438 -3.218 1.00 95.88 123 ALA A O 1
ATOM 998 N N . VAL A 1 124 ? -6.777 -2.137 -1.170 1.00 97.12 124 VAL A N 1
ATOM 999 C CA . VAL A 1 124 ? -5.527 -2.912 -1.019 1.00 97.12 124 VAL A CA 1
ATOM 1000 C C . VAL A 1 124 ? -5.503 -4.161 -1.910 1.00 97.12 124 VAL A C 1
ATOM 1002 O O . VAL A 1 124 ? -4.434 -4.548 -2.381 1.00 97.12 124 VAL A O 1
ATOM 1005 N N . ILE A 1 125 ? -6.656 -4.778 -2.190 1.00 97.19 125 ILE A N 1
ATOM 1006 C CA . ILE A 1 125 ? -6.755 -5.883 -3.158 1.00 97.19 125 ILE A CA 1
ATOM 1007 C C . ILE A 1 125 ? -6.445 -5.376 -4.566 1.00 97.19 125 ILE A C 1
ATOM 1009 O O . ILE A 1 125 ? -5.607 -5.973 -5.240 1.00 97.19 125 ILE A O 1
ATOM 1013 N N . GLU A 1 126 ? -7.029 -4.250 -4.980 1.00 96.69 126 GLU A N 1
ATOM 1014 C CA . GLU A 1 126 ? -6.757 -3.643 -6.285 1.00 96.69 126 GLU A CA 1
ATOM 1015 C C . GLU A 1 126 ? -5.274 -3.316 -6.473 1.00 96.69 126 GLU A C 1
ATOM 1017 O O . GLU A 1 126 ? -4.711 -3.576 -7.537 1.00 96.69 126 GLU A O 1
ATOM 1022 N N . VAL A 1 127 ? -4.612 -2.777 -5.442 1.00 96.88 127 VAL A N 1
ATOM 1023 C CA . VAL A 1 127 ? -3.163 -2.521 -5.485 1.00 96.88 127 VAL A CA 1
ATOM 1024 C C . VAL A 1 127 ? -2.385 -3.829 -5.637 1.00 96.88 127 VAL A C 1
ATOM 1026 O O . VAL A 1 127 ? -1.443 -3.897 -6.429 1.00 96.88 127 VAL A O 1
ATOM 1029 N N . ASN A 1 128 ? -2.773 -4.880 -4.916 1.00 96.62 128 ASN A N 1
ATOM 1030 C CA . ASN A 1 128 ? -2.120 -6.185 -4.995 1.00 96.62 128 ASN A CA 1
ATOM 1031 C C . ASN A 1 128 ? -2.264 -6.850 -6.373 1.00 96.62 128 ASN A C 1
ATOM 1033 O O . ASN A 1 128 ? -1.301 -7.438 -6.866 1.00 96.62 128 ASN A O 1
ATOM 1037 N N . GLU A 1 129 ? -3.435 -6.748 -6.997 1.00 95.25 129 GLU A N 1
ATOM 1038 C CA . GLU A 1 129 ? -3.666 -7.217 -8.366 1.00 95.25 129 GLU A CA 1
ATOM 1039 C C . GLU A 1 129 ? -2.940 -6.342 -9.395 1.00 95.25 129 GLU A C 1
ATOM 1041 O O . GLU A 1 129 ? -2.334 -6.849 -10.337 1.00 95.25 129 GLU A O 1
ATOM 1046 N N . GLY A 1 130 ? -2.949 -5.020 -9.204 1.00 94.12 130 GLY A N 1
ATOM 1047 C CA . GLY A 1 130 ? -2.245 -4.074 -10.067 1.00 94.12 130 GLY A CA 1
ATOM 1048 C C . GLY A 1 130 ? -0.740 -4.338 -10.121 1.00 94.12 130 GLY A C 1
ATOM 1049 O O . GLY A 1 130 ? -0.146 -4.255 -11.195 1.00 94.12 130 GLY A O 1
ATOM 1050 N N . LEU A 1 131 ? -0.142 -4.754 -9.000 1.00 93.81 131 LEU A N 1
ATOM 1051 C CA . LEU A 1 131 ? 1.263 -5.155 -8.953 1.00 93.81 131 LEU A CA 1
ATOM 1052 C C . LEU A 1 131 ? 1.541 -6.356 -9.868 1.00 93.81 131 LEU A C 1
ATOM 1054 O O . LEU A 1 131 ? 2.531 -6.355 -10.593 1.00 93.81 131 LEU A O 1
ATOM 1058 N N . GLU A 1 132 ? 0.664 -7.364 -9.879 1.00 90.06 132 GLU A N 1
ATOM 1059 C CA . GLU A 1 132 ? 0.815 -8.523 -10.770 1.00 90.06 132 GLU A CA 1
ATOM 1060 C C . GLU A 1 132 ? 0.728 -8.123 -12.243 1.00 90.06 132 GLU A C 1
ATOM 1062 O O . GLU A 1 132 ? 1.487 -8.646 -13.057 1.00 90.06 132 GLU A O 1
ATOM 1067 N N . ARG A 1 133 ? -0.150 -7.174 -12.591 1.00 89.50 133 ARG A N 1
ATOM 1068 C CA . ARG A 1 133 ? -0.263 -6.657 -13.967 1.00 89.50 133 ARG A CA 1
ATOM 1069 C C . ARG A 1 133 ? 1.009 -5.934 -14.402 1.00 89.50 133 ARG A C 1
ATOM 1071 O O . ARG A 1 133 ? 1.482 -6.163 -15.512 1.00 89.50 133 ARG A O 1
ATOM 1078 N N . ILE A 1 134 ? 1.593 -5.120 -13.519 1.00 89.19 134 ILE A N 1
ATOM 1079 C CA . ILE A 1 134 ? 2.862 -4.429 -13.790 1.00 89.19 134 ILE A CA 1
ATOM 1080 C C . ILE A 1 134 ? 3.992 -5.442 -13.993 1.00 89.19 134 ILE A C 1
ATOM 1082 O O . ILE A 1 134 ? 4.705 -5.364 -14.990 1.00 89.19 134 ILE A O 1
ATOM 1086 N N . VAL A 1 135 ? 4.128 -6.413 -13.085 1.00 85.44 135 VAL A N 1
ATOM 1087 C CA . VAL A 1 135 ? 5.208 -7.414 -13.134 1.00 85.44 135 VAL A CA 1
ATOM 1088 C C . VAL A 1 135 ? 5.082 -8.325 -14.354 1.00 85.44 135 VAL A C 1
ATOM 1090 O O . VAL A 1 135 ? 6.074 -8.596 -15.029 1.00 85.44 135 VAL A O 1
ATOM 1093 N N . ASN A 1 136 ? 3.873 -8.802 -14.653 1.00 78.88 136 ASN A N 1
ATOM 1094 C CA . ASN A 1 136 ? 3.662 -9.801 -15.694 1.00 78.88 136 ASN A CA 1
ATOM 1095 C C . ASN A 1 136 ? 3.441 -9.212 -17.097 1.00 78.88 136 ASN A C 1
ATOM 1097 O O . ASN A 1 136 ? 3.313 -9.977 -18.050 1.00 78.88 136 ASN A O 1
ATOM 1101 N N . LYS A 1 137 ? 3.406 -7.880 -17.246 1.00 67.38 137 LYS A N 1
ATOM 1102 C CA . LYS A 1 137 ? 3.191 -7.182 -18.530 1.00 67.38 137 LYS A CA 1
ATOM 1103 C C . LYS A 1 137 ? 1.930 -7.632 -19.290 1.00 67.38 137 LYS A C 1
ATOM 1105 O O . LYS A 1 137 ? 1.896 -7.533 -20.514 1.00 67.38 137 LYS A O 1
ATOM 1110 N N . PHE A 1 138 ? 0.920 -8.156 -18.597 1.00 48.50 138 PHE A N 1
ATOM 1111 C CA . PHE A 1 138 ? -0.324 -8.571 -19.242 1.00 48.50 138 PHE A CA 1
ATOM 1112 C C . PHE A 1 138 ? -1.211 -7.349 -19.510 1.00 48.50 138 PHE A C 1
ATOM 1114 O O . PHE A 1 138 ? -1.565 -6.627 -18.574 1.00 48.50 138 PHE A O 1
ATOM 1121 N N . ASP A 1 139 ? -1.552 -7.162 -20.787 1.00 46.88 139 ASP A N 1
ATOM 1122 C CA . ASP A 1 139 ? -2.833 -6.612 -21.246 1.00 46.88 139 ASP A CA 1
ATOM 1123 C C . ASP A 1 139 ? -3.801 -7.772 -21.518 1.00 46.88 139 ASP A C 1
ATOM 1125 O O . ASP A 1 139 ? -3.376 -8.742 -22.192 1.00 46.88 139 ASP A O 1
#

Nearest PDB structures (foldseek):
  1c8o-assembly1_A  TM=3.519E-01  e=3.759E+00  Cowpox virus
  3p0l-assembly2_B  TM=4.815E-01  e=8.737E+00  Homo sapiens
  3p0l-assembly1_A  TM=4.815E-01  e=8.737E+00  Homo sapiens

Mean predicted aligned error: 6.75 Å

pLDDT: mean 85.11, std 11.0, range [46.88, 97.19]

Radius of gyration: 17.62 Å; Cα contacts (8 Å, |Δi|>4): 123; chains: 1; bounding box: 49×28×50 Å

Solvent-accessible surface area (backbone atoms only — not comparable to full-atom values): 7889 Å² total; per-residue (Å²): 108,70,67,59,38,53,55,43,49,51,52,39,53,50,52,43,40,53,53,45,41,59,68,44,52,86,75,47,96,74,48,58,71,52,50,71,71,45,52,70,67,58,46,52,53,53,45,52,50,50,54,54,66,73,46,80,87,46,68,68,60,45,50,53,51,50,58,48,47,58,54,45,49,55,47,50,53,50,47,53,47,63,75,68,32,48,80,43,77,46,95,87,50,87,31,40,34,39,36,36,62,52,93,95,51,80,64,50,77,43,76,34,42,66,63,57,52,46,53,52,38,50,52,44,47,53,44,43,53,50,50,50,38,66,74,66,68,63,128

Sequence (139 aa):
MPGKFFVVFSAIEFKLALSLANTFFDLNANLSGVVEKMPFQEKLENFVHAQVMGMHKDEVHYQRCFDWYSKADVIREARNRFAHGRWAFLLHEPHIAHVAGYPDGKQSVLPLSIEDLSDLVEAVIEVNEGLERIVNKFD

Secondary structure (DSSP, 8-state):
-HHHHHHHHHHHHHHHHHHHHHHHHTT-TT-HHHHHHS-HHHHHHHHHHHHHHHSTT-HHHHHHHHHHHHHHHHHHHHHHHHHHSEEEE-TTSS-EEEEES-TTS--EEEEE-HHHHHHHHHHHHHHHHHHHHHHHT--

Foldseek 3Di:
DVVLLVVLLVLQLVLLLVQVCVLCVVVDDPCSVVSVPDPSLRSLVVSLVSLPVVDPPDPVLNVLSVVLSVLNVVSVVVCVQQVQWDWDDDPPDQWIWTWHDDPVDDIDTDTHHPVNVVVSSVSSVVSSVSSVCSSVVDD